Protein AF-A0A2S8PI34-F1 (afdb_monomer)

Structure (mmCIF, N/CA/C/O backbone):
data_AF-A0A2S8PI34-F1
#
_entry.id   AF-A0A2S8PI34-F1
#
loop_
_atom_site.group_PDB
_atom_site.id
_atom_site.type_symbol
_atom_site.label_atom_id
_atom_site.label_alt_id
_atom_site.label_comp_id
_atom_site.label_asym_id
_atom_site.label_entity_id
_atom_site.label_seq_id
_atom_site.pdbx_PDB_ins_code
_atom_site.Cartn_x
_atom_site.Cartn_y
_atom_site.Cartn_z
_atom_site.occupancy
_atom_site.B_iso_or_equiv
_atom_site.auth_seq_id
_atom_site.auth_comp_id
_atom_site.auth_asym_id
_atom_site.auth_atom_id
_atom_site.pdbx_PDB_model_num
ATOM 1 N N . MET A 1 1 ? -16.582 -8.494 -30.823 1.00 40.50 1 MET A N 1
ATOM 2 C CA . MET A 1 1 ? -15.259 -8.024 -31.282 1.00 40.50 1 MET A CA 1
ATOM 3 C C . MET A 1 1 ? -14.496 -7.614 -30.030 1.00 40.50 1 MET A C 1
ATOM 5 O O . MET A 1 1 ? -14.682 -6.506 -29.547 1.00 40.50 1 MET A O 1
ATOM 9 N N . GLY A 1 2 ? -13.834 -8.579 -29.383 1.00 50.44 2 GLY A N 1
ATOM 10 C CA . GLY A 1 2 ? -13.139 -8.344 -28.115 1.00 50.44 2 GLY A CA 1
ATOM 11 C C . GLY A 1 2 ? -11.922 -7.471 -28.380 1.00 50.44 2 GLY A C 1
ATOM 12 O O . GLY A 1 2 ? -11.131 -7.805 -29.253 1.00 50.44 2 GLY A O 1
ATOM 13 N N . ARG A 1 3 ? -11.816 -6.326 -27.705 1.00 59.03 3 ARG A N 1
ATOM 14 C CA . ARG A 1 3 ? -10.558 -5.575 -27.688 1.00 59.03 3 ARG A CA 1
ATOM 15 C C . ARG A 1 3 ? -9.530 -6.461 -26.994 1.00 59.03 3 ARG A C 1
ATOM 17 O O . ARG A 1 3 ? -9.834 -6.964 -25.912 1.00 59.03 3 ARG A O 1
ATOM 24 N N . ASP A 1 4 ? -8.367 -6.654 -27.605 1.00 75.38 4 ASP A N 1
ATOM 25 C CA . ASP A 1 4 ? -7.234 -7.255 -26.908 1.00 75.38 4 ASP A CA 1
ATOM 26 C C . ASP A 1 4 ? -6.990 -6.454 -25.624 1.00 75.38 4 ASP A C 1
ATOM 28 O O . ASP A 1 4 ? -6.892 -5.223 -25.641 1.00 75.38 4 ASP A O 1
ATOM 32 N N . MET A 1 5 ? -7.028 -7.148 -24.489 1.00 83.56 5 MET A N 1
ATOM 33 C CA . MET A 1 5 ? -6.879 -6.533 -23.177 1.00 83.56 5 MET A CA 1
ATOM 34 C C . MET A 1 5 ? -5.413 -6.151 -22.993 1.00 83.56 5 MET A C 1
ATOM 36 O O . MET A 1 5 ? -4.561 -7.034 -22.926 1.00 83.56 5 MET A O 1
ATOM 40 N N . ILE A 1 6 ? -5.146 -4.848 -22.925 1.00 87.38 6 ILE A N 1
ATOM 41 C CA . ILE A 1 6 ? -3.823 -4.286 -22.640 1.00 87.38 6 ILE A CA 1
ATOM 42 C C . ILE A 1 6 ? -3.466 -4.630 -21.193 1.00 87.38 6 ILE A C 1
ATOM 44 O O . ILE A 1 6 ? -4.217 -4.274 -20.291 1.00 87.38 6 ILE A O 1
ATOM 48 N N . ARG A 1 7 ? -2.348 -5.328 -20.974 1.00 87.56 7 ARG A N 1
ATOM 49 C CA . ARG A 1 7 ? -1.975 -5.903 -19.668 1.00 87.56 7 ARG A CA 1
ATOM 50 C C . ARG A 1 7 ? -0.947 -5.088 -18.897 1.00 87.56 7 ARG A C 1
ATOM 52 O O . ARG A 1 7 ? -0.728 -5.332 -17.713 1.00 87.56 7 ARG A O 1
ATOM 59 N N . ASN A 1 8 ? -0.254 -4.174 -19.567 1.00 92.94 8 ASN A N 1
ATOM 60 C CA . ASN A 1 8 ? 0.737 -3.307 -18.946 1.00 92.94 8 ASN A CA 1
ATOM 61 C C . ASN A 1 8 ? 0.950 -2.024 -19.763 1.00 92.94 8 ASN A C 1
ATOM 63 O O . ASN A 1 8 ? 0.478 -1.870 -20.891 1.00 92.94 8 ASN A O 1
ATOM 67 N N . ARG A 1 9 ? 1.688 -1.087 -19.173 1.00 93.75 9 ARG A N 1
ATOM 68 C CA . ARG A 1 9 ? 1.986 0.221 -19.752 1.00 93.75 9 ARG A CA 1
ATOM 69 C C . ARG A 1 9 ? 2.825 0.143 -21.031 1.00 93.75 9 ARG A C 1
ATOM 71 O O . ARG A 1 9 ? 2.593 0.948 -21.926 1.00 93.75 9 ARG A O 1
ATOM 78 N N . PHE A 1 10 ? 3.745 -0.817 -21.140 1.00 94.25 10 PHE A N 1
ATOM 79 C CA . PHE A 1 10 ? 4.564 -0.994 -22.344 1.00 94.25 10 PHE A CA 1
ATOM 80 C C . PHE A 1 10 ? 3.695 -1.361 -23.556 1.00 94.25 10 PHE A C 1
ATOM 82 O O . PHE A 1 10 ? 3.815 -0.742 -24.609 1.00 94.25 10 PHE A O 1
ATOM 89 N N . GLU A 1 11 ? 2.738 -2.277 -23.378 1.00 92.81 11 GLU A N 1
ATOM 90 C CA . GLU A 1 11 ? 1.742 -2.622 -24.402 1.00 92.81 11 GLU A CA 1
ATOM 91 C C . GLU A 1 11 ? 0.857 -1.425 -24.772 1.00 92.81 11 GLU A C 1
ATOM 93 O O . GLU A 1 11 ? 0.614 -1.184 -25.954 1.00 92.81 11 GLU A O 1
ATOM 98 N N . LEU A 1 12 ? 0.407 -0.646 -23.777 1.00 92.06 12 LEU A N 1
ATOM 99 C CA . LEU A 1 12 ? -0.400 0.558 -24.008 1.00 92.06 12 LEU A CA 1
ATOM 100 C C . LEU A 1 12 ? 0.336 1.589 -24.871 1.00 92.06 12 LEU A C 1
ATOM 102 O O . LEU A 1 12 ? -0.275 2.250 -25.709 1.00 92.06 12 LEU A O 1
ATOM 106 N N . GLU A 1 13 ? 1.632 1.757 -24.625 1.00 93.94 13 GLU A N 1
ATOM 107 C CA . GLU A 1 13 ? 2.472 2.762 -25.277 1.00 93.94 13 GLU A CA 1
ATOM 108 C C . GLU A 1 13 ? 3.164 2.240 -26.545 1.00 93.94 13 GLU A C 1
ATOM 110 O O . GLU A 1 13 ? 3.825 3.013 -27.237 1.00 93.94 13 GLU A O 1
ATOM 115 N N . GLY A 1 14 ? 3.018 0.951 -26.871 1.00 93.19 14 GLY A N 1
ATOM 116 C CA . GLY A 1 14 ? 3.696 0.318 -28.004 1.00 93.19 14 GLY A CA 1
ATOM 117 C C . GLY A 1 14 ? 5.221 0.279 -27.858 1.00 93.19 14 GLY A C 1
ATOM 118 O O . GLY A 1 14 ? 5.934 0.271 -28.861 1.00 93.19 14 GLY A O 1
ATOM 119 N N . SER A 1 15 ? 5.728 0.291 -26.624 1.00 92.56 15 SER A N 1
ATOM 120 C CA . SER A 1 15 ? 7.156 0.219 -26.323 1.00 92.56 15 SER A CA 1
ATOM 121 C C . SER A 1 15 ? 7.560 -1.205 -25.937 1.00 92.56 15 SER A C 1
ATOM 123 O O . SER A 1 15 ? 6.778 -1.964 -25.372 1.00 92.56 15 SER A O 1
ATOM 125 N N . VAL A 1 16 ? 8.794 -1.589 -26.270 1.00 89.44 16 VAL A N 1
ATOM 126 C CA . VAL A 1 16 ? 9.359 -2.893 -25.899 1.00 89.44 16 VAL A CA 1
ATOM 127 C C . VAL A 1 16 ? 10.368 -2.653 -24.778 1.00 89.44 16 VAL A C 1
ATOM 129 O O . VAL A 1 16 ? 11.330 -1.913 -25.004 1.00 89.44 16 VAL A O 1
ATOM 132 N N . PRO A 1 17 ? 10.162 -3.212 -23.571 1.00 89.06 17 PRO A N 1
ATOM 133 C CA . PRO A 1 17 ? 11.127 -3.061 -22.496 1.00 89.06 17 PRO A CA 1
ATOM 134 C C . PRO A 1 17 ? 12.411 -3.819 -22.829 1.00 89.06 17 PRO A C 1
ATOM 136 O O . PRO A 1 17 ? 12.379 -4.914 -23.387 1.00 89.06 17 PRO A O 1
ATOM 139 N N . ASP A 1 18 ? 13.547 -3.253 -22.438 1.00 91.50 18 ASP A N 1
ATOM 140 C CA . ASP A 1 18 ? 14.807 -3.986 -22.412 1.00 91.50 18 ASP A CA 1
ATOM 141 C C . ASP A 1 18 ? 14.747 -5.048 -21.304 1.00 91.50 18 ASP A C 1
ATOM 143 O O . ASP A 1 18 ? 14.628 -4.722 -20.118 1.00 91.50 18 ASP A O 1
ATOM 147 N N . GLU A 1 19 ? 14.827 -6.322 -21.692 1.00 89.12 19 GLU A N 1
ATOM 148 C CA . GLU A 1 19 ? 14.736 -7.465 -20.779 1.00 89.12 19 GLU A CA 1
ATOM 149 C C . GLU A 1 19 ? 15.792 -7.420 -19.669 1.00 89.12 19 GLU A C 1
ATOM 151 O O . GLU A 1 19 ? 15.529 -7.880 -18.559 1.00 89.12 19 GLU A O 1
ATOM 156 N N . THR A 1 20 ? 16.956 -6.810 -19.918 1.00 94.12 20 THR A N 1
ATOM 157 C CA . THR A 1 20 ? 18.020 -6.691 -18.908 1.00 94.12 20 THR A CA 1
ATOM 158 C C . THR A 1 20 ? 17.639 -5.773 -17.742 1.00 94.12 20 THR A C 1
ATOM 160 O O . THR A 1 20 ? 18.189 -5.899 -16.648 1.00 94.12 20 THR A O 1
ATOM 163 N N . HIS A 1 21 ? 16.662 -4.887 -17.951 1.00 90.25 21 HIS A N 1
ATOM 164 C CA . HIS A 1 21 ? 16.145 -3.955 -16.952 1.00 90.25 21 HIS A CA 1
ATOM 165 C C . HIS A 1 21 ? 14.787 -4.387 -16.372 1.00 90.25 21 HIS A C 1
ATOM 167 O O . HIS A 1 21 ? 14.291 -3.766 -15.426 1.00 90.25 21 HIS A O 1
ATOM 173 N N . LEU A 1 22 ? 14.174 -5.454 -16.900 1.00 93.50 22 LEU A N 1
ATOM 174 C CA . LEU A 1 22 ? 12.879 -5.938 -16.439 1.00 93.50 22 LEU A CA 1
ATOM 175 C C . LEU A 1 22 ? 13.046 -6.803 -15.182 1.00 93.50 22 LEU A C 1
ATOM 177 O O . LEU A 1 22 ? 13.542 -7.924 -15.224 1.00 93.50 22 LEU A O 1
ATOM 181 N N . ASN A 1 23 ? 12.584 -6.289 -14.044 1.00 95.88 23 ASN A N 1
ATOM 182 C CA . ASN A 1 23 ? 12.538 -7.019 -12.776 1.00 95.88 23 ASN A CA 1
ATOM 183 C C . ASN A 1 23 ? 11.119 -7.011 -12.186 1.00 95.88 23 ASN A C 1
ATOM 185 O O . ASN A 1 23 ? 10.230 -6.325 -12.694 1.00 95.88 23 ASN A O 1
ATOM 189 N N . GLY A 1 24 ? 10.910 -7.751 -11.092 1.00 96.56 24 GLY A N 1
ATOM 190 C CA . GLY A 1 24 ? 9.592 -7.871 -10.458 1.00 96.56 24 GLY A CA 1
ATOM 191 C C . GLY A 1 24 ? 8.970 -6.527 -10.054 1.00 96.56 24 GLY A C 1
ATOM 192 O O . GLY A 1 24 ? 7.770 -6.337 -10.226 1.00 96.56 24 GLY A O 1
ATOM 193 N N . THR A 1 25 ? 9.770 -5.558 -9.600 1.00 96.75 25 THR A N 1
ATOM 194 C CA . THR A 1 25 ? 9.280 -4.214 -9.255 1.00 96.75 25 THR A CA 1
ATOM 195 C C . THR A 1 25 ? 8.778 -3.468 -10.489 1.00 96.75 25 THR A C 1
ATOM 197 O O . THR A 1 25 ? 7.684 -2.908 -10.465 1.00 96.75 25 THR A O 1
ATOM 200 N N . ILE A 1 26 ? 9.541 -3.481 -11.587 1.00 96.19 26 ILE A N 1
ATOM 201 C CA . ILE A 1 26 ? 9.136 -2.832 -12.844 1.00 96.19 26 ILE A CA 1
ATOM 202 C C . ILE A 1 26 ? 7.882 -3.495 -13.419 1.00 96.19 26 ILE A C 1
ATOM 204 O O . ILE A 1 26 ? 6.975 -2.795 -13.867 1.00 96.19 26 ILE A O 1
ATOM 208 N N . GLN A 1 27 ? 7.790 -4.825 -13.355 1.00 95.19 27 GLN A N 1
ATOM 209 C CA . GLN A 1 27 ? 6.603 -5.561 -13.792 1.00 95.19 27 GLN A CA 1
ATOM 210 C C . GLN A 1 27 ? 5.360 -5.131 -13.003 1.00 95.19 27 GLN A C 1
ATOM 212 O O . GLN A 1 27 ? 4.387 -4.703 -13.615 1.00 95.19 27 GLN A O 1
ATOM 217 N N . VAL A 1 28 ? 5.420 -5.138 -11.665 1.00 96.44 28 VAL A N 1
ATOM 218 C CA . VAL A 1 28 ? 4.292 -4.735 -10.803 1.00 96.44 28 VAL A CA 1
ATOM 219 C C . VAL A 1 28 ? 3.854 -3.292 -11.065 1.00 96.44 28 VAL A C 1
ATOM 221 O O . VAL A 1 28 ? 2.659 -3.016 -11.147 1.00 96.44 28 VAL A O 1
ATOM 224 N N . LEU A 1 29 ? 4.804 -2.362 -11.205 1.00 96.38 29 LEU A N 1
ATOM 225 C CA . LEU A 1 29 ? 4.492 -0.951 -11.450 1.00 96.38 29 LEU A CA 1
ATOM 226 C C . LEU A 1 29 ? 3.845 -0.733 -12.821 1.00 96.38 29 LEU A C 1
ATOM 228 O O . LEU A 1 29 ? 2.918 0.065 -12.947 1.00 96.38 29 LEU A O 1
ATOM 232 N N . THR A 1 30 ? 4.326 -1.429 -13.851 1.00 95.75 30 THR A N 1
ATOM 233 C CA . THR A 1 30 ? 3.849 -1.236 -15.227 1.00 95.75 30 THR A CA 1
ATOM 234 C C . THR A 1 30 ? 2.574 -2.010 -15.533 1.00 95.75 30 THR A C 1
ATOM 236 O O . THR A 1 30 ? 1.843 -1.599 -16.430 1.00 95.75 30 THR A O 1
ATOM 239 N N . SER A 1 31 ? 2.255 -3.064 -14.779 1.00 95.81 31 SER A N 1
ATOM 240 C CA . SER A 1 31 ? 0.987 -3.800 -14.864 1.00 95.81 31 SER A CA 1
ATOM 241 C C . SER A 1 31 ? -0.071 -3.319 -13.860 1.00 95.81 31 SER A C 1
ATOM 243 O O . SER A 1 31 ? -1.025 -4.044 -13.586 1.00 95.81 31 SER A O 1
ATOM 245 N N . HIS A 1 32 ? 0.113 -2.151 -13.231 1.00 96.31 32 HIS A N 1
ATOM 246 C CA . HIS A 1 32 ? -0.824 -1.651 -12.227 1.00 96.31 32 HIS A CA 1
ATOM 247 C C . HIS A 1 32 ? -2.217 -1.397 -12.821 1.00 96.31 32 HIS A C 1
ATOM 249 O O . HIS A 1 32 ? -2.370 -0.640 -13.780 1.00 96.31 32 HIS A O 1
ATOM 255 N N . GLU A 1 33 ? -3.239 -1.930 -12.154 1.00 94.50 33 GLU A N 1
ATOM 256 C CA . GLU A 1 33 ? -4.640 -1.612 -12.402 1.00 94.50 33 GLU A CA 1
ATOM 257 C C . GLU A 1 33 ? -5.358 -1.286 -11.087 1.00 94.50 33 GLU A C 1
ATOM 259 O O . GLU A 1 33 ? -5.091 -1.871 -10.034 1.00 94.50 33 GLU A O 1
ATOM 264 N N . SER A 1 34 ? -6.308 -0.350 -11.142 1.00 95.88 34 SER A N 1
ATOM 265 C CA . SER A 1 34 ? -7.184 -0.061 -10.004 1.00 95.88 34 SER A CA 1
ATOM 266 C C . SER A 1 34 ? -8.322 -1.079 -9.932 1.00 95.88 34 SER A C 1
ATOM 268 O O . SER A 1 34 ? -9.280 -1.003 -10.706 1.00 95.88 34 SER A O 1
ATOM 270 N N . VAL A 1 35 ? -8.250 -1.988 -8.961 1.00 96.00 35 VAL A N 1
ATOM 271 C CA . VAL A 1 35 ? -9.300 -2.976 -8.676 1.00 96.00 35 VAL A CA 1
ATOM 272 C C . VAL A 1 35 ? -10.429 -2.333 -7.868 1.00 96.00 35 VAL A C 1
ATOM 274 O O . VAL A 1 35 ? -10.187 -1.590 -6.920 1.00 96.00 35 VAL A O 1
ATOM 277 N N . ARG A 1 36 ? -11.679 -2.609 -8.257 1.00 97.25 36 ARG A N 1
ATOM 278 C CA . ARG A 1 36 ? -12.898 -2.120 -7.580 1.00 97.25 36 ARG A CA 1
ATOM 279 C C . ARG A 1 36 ? -13.927 -3.221 -7.302 1.00 97.25 36 ARG A C 1
ATOM 281 O O . ARG A 1 36 ? -15.072 -2.908 -7.017 1.00 97.25 36 ARG A O 1
ATOM 288 N N . GLY A 1 37 ? -13.531 -4.484 -7.424 1.00 97.50 37 GLY A N 1
ATOM 289 C CA . GLY A 1 37 ? -14.334 -5.633 -7.015 1.00 97.50 37 GLY A CA 1
ATOM 290 C C . GLY A 1 37 ? -13.492 -6.499 -6.095 1.00 97.50 37 GLY A C 1
ATOM 291 O O . GLY A 1 37 ? -12.373 -6.861 -6.461 1.00 97.50 37 GLY A O 1
ATOM 292 N N . PHE A 1 38 ? -14.006 -6.786 -4.903 1.00 97.62 38 PHE A N 1
ATOM 293 C CA . PHE A 1 38 ? -13.262 -7.482 -3.856 1.00 97.62 38 PHE A CA 1
ATOM 294 C C . PHE A 1 38 ? -13.999 -8.739 -3.402 1.00 97.62 38 PHE A C 1
ATOM 296 O O . PHE A 1 38 ? -15.227 -8.786 -3.353 1.00 97.62 38 PHE A O 1
ATOM 303 N N . THR A 1 39 ? -13.237 -9.776 -3.068 1.00 97.06 39 THR A N 1
ATOM 304 C CA . THR A 1 39 ? -13.770 -10.940 -2.356 1.00 97.06 39 THR A CA 1
ATOM 305 C C . THR A 1 39 ? -13.969 -10.579 -0.877 1.00 97.06 39 THR A C 1
ATOM 307 O O . THR A 1 39 ? -13.334 -9.644 -0.385 1.00 97.06 39 THR A O 1
ATOM 310 N N . PRO A 1 40 ? -14.800 -11.323 -0.126 1.00 93.62 40 PRO A N 1
ATOM 311 C CA . PRO A 1 40 ? -14.930 -11.136 1.321 1.00 93.62 40 PRO A CA 1
ATOM 312 C C . PRO A 1 40 ? -13.722 -11.681 2.113 1.00 93.62 40 PRO A C 1
ATOM 314 O O . PRO A 1 40 ? -13.803 -11.822 3.330 1.00 93.62 40 PRO A O 1
ATOM 317 N N . GLU A 1 41 ? -12.629 -12.060 1.443 1.00 97.31 41 GLU A N 1
ATOM 318 C CA . GLU A 1 41 ? -11.435 -12.592 2.095 1.00 97.31 41 GLU A CA 1
ATOM 319 C C . GLU A 1 41 ? -10.712 -11.482 2.865 1.00 97.31 41 GLU A C 1
ATOM 321 O O . GLU A 1 41 ? -10.369 -10.436 2.316 1.00 97.31 41 GLU A O 1
ATOM 326 N N . GLU A 1 42 ? -10.472 -11.712 4.153 1.00 96.25 42 GLU A N 1
ATOM 327 C CA . GLU A 1 42 ? -9.782 -10.749 5.004 1.00 96.25 42 GLU A CA 1
ATOM 328 C C . GLU A 1 42 ? -8.294 -10.644 4.659 1.00 96.25 42 GLU A C 1
ATOM 330 O O . GLU A 1 42 ? -7.605 -11.648 4.482 1.00 96.25 42 GLU A O 1
A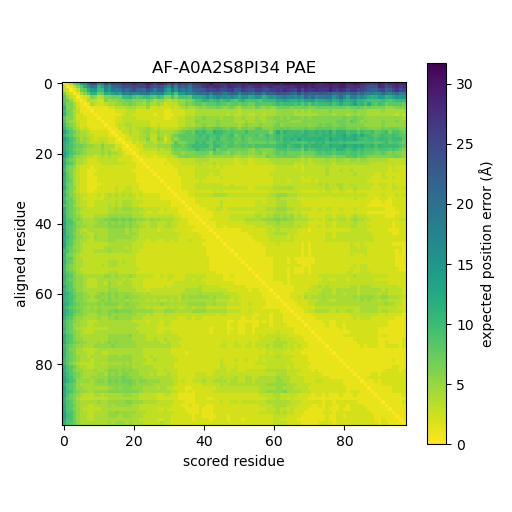TOM 335 N N . VAL A 1 43 ? -7.754 -9.421 4.672 1.00 97.38 43 VAL A N 1
ATOM 336 C CA . VAL A 1 43 ? -6.306 -9.206 4.520 1.00 97.38 43 VAL A CA 1
ATOM 337 C C . VAL A 1 43 ? -5.585 -9.659 5.795 1.00 97.38 43 VAL A C 1
ATOM 339 O O . VAL A 1 43 ? -5.843 -9.065 6.858 1.00 97.38 43 VAL A O 1
ATOM 342 N N . PRO A 1 44 ? -4.646 -10.627 5.718 1.00 97.75 44 PRO A N 1
ATOM 343 C CA . PRO A 1 44 ? -3.898 -11.095 6.879 1.00 97.75 44 PRO A CA 1
ATOM 344 C C . PRO A 1 44 ? -3.121 -9.958 7.563 1.00 97.75 44 PRO A C 1
ATOM 346 O O . PRO A 1 44 ? -2.555 -9.105 6.872 1.00 97.75 44 PRO A O 1
ATOM 349 N N . PRO A 1 45 ? -3.012 -9.946 8.906 1.00 97.00 45 PRO A N 1
ATOM 350 C CA . PRO A 1 45 ? -2.300 -8.889 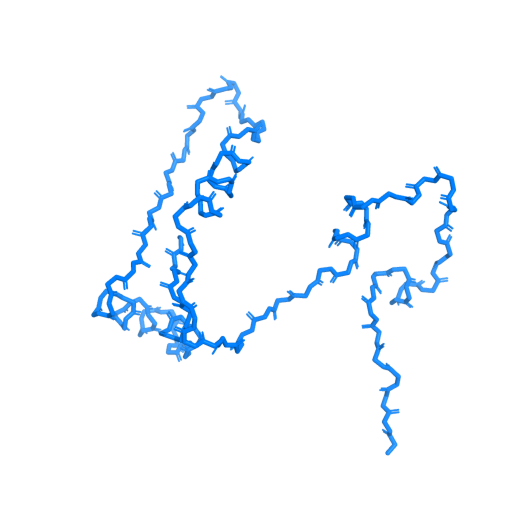9.628 1.00 97.00 45 PRO A CA 1
ATOM 351 C C . PRO A 1 45 ? -0.859 -8.667 9.153 1.00 97.00 45 PRO A C 1
ATOM 353 O O . PRO A 1 45 ? -0.463 -7.524 8.950 1.00 97.00 45 PRO A O 1
ATOM 356 N N . ALA A 1 46 ? -0.110 -9.742 8.888 1.00 98.19 46 ALA A N 1
ATOM 357 C CA . ALA A 1 46 ? 1.275 -9.654 8.418 1.00 98.19 46 ALA A CA 1
ATOM 358 C C . ALA A 1 46 ? 1.401 -8.987 7.032 1.00 98.19 46 ALA A C 1
ATOM 360 O O . ALA A 1 46 ? 2.364 -8.266 6.763 1.00 98.19 46 ALA A O 1
ATOM 361 N N . VAL A 1 47 ? 0.411 -9.185 6.152 1.00 98.12 47 VAL A N 1
ATOM 362 C CA . VAL A 1 47 ? 0.371 -8.522 4.838 1.00 98.12 47 VAL A CA 1
ATOM 363 C C . VAL A 1 47 ? 0.155 -7.024 5.021 1.00 98.12 47 VAL A C 1
ATOM 365 O O . VAL A 1 47 ? 0.882 -6.220 4.442 1.00 98.12 47 VAL A O 1
ATOM 368 N N . LEU A 1 48 ? -0.799 -6.640 5.874 1.00 97.88 48 LEU A N 1
ATOM 369 C CA . LEU A 1 48 ? -1.055 -5.234 6.177 1.00 97.88 48 LEU A CA 1
ATOM 370 C C . LEU A 1 48 ? 0.164 -4.560 6.828 1.00 97.88 48 LEU A C 1
ATOM 372 O O . LEU A 1 48 ? 0.520 -3.450 6.447 1.00 97.88 48 LEU A O 1
ATOM 376 N N . GLU A 1 49 ? 0.83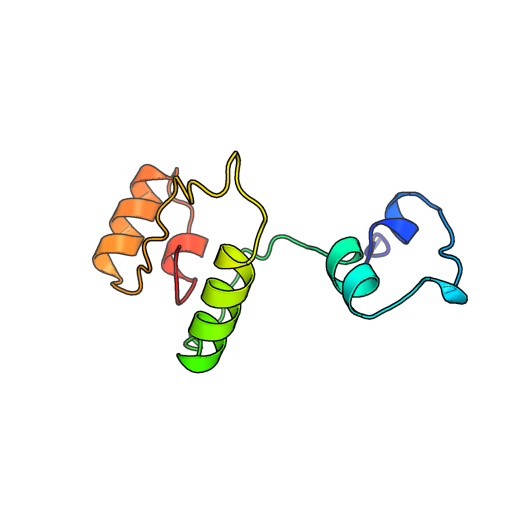5 -5.231 7.763 1.00 98.12 49 GLU A N 1
ATOM 377 C CA . GLU A 1 49 ? 2.068 -4.737 8.385 1.00 98.12 49 GLU A CA 1
ATOM 378 C C . GLU A 1 49 ? 3.183 -4.511 7.355 1.00 98.12 49 GLU A C 1
ATOM 380 O O . GLU A 1 49 ? 3.852 -3.475 7.384 1.00 98.12 49 GLU A O 1
ATOM 385 N N . THR A 1 50 ? 3.338 -5.435 6.403 1.00 98.62 50 THR A N 1
ATOM 386 C CA . THR A 1 50 ? 4.300 -5.298 5.302 1.00 98.62 50 THR A CA 1
ATOM 387 C C . THR A 1 50 ? 3.986 -4.060 4.461 1.00 98.62 50 THR A C 1
ATOM 389 O O . THR A 1 50 ? 4.870 -3.236 4.243 1.00 98.62 50 THR A O 1
ATOM 392 N N . ILE A 1 51 ? 2.721 -3.866 4.066 1.00 98.31 51 ILE A N 1
ATOM 393 C CA . ILE A 1 51 ? 2.275 -2.696 3.288 1.00 98.31 51 ILE A CA 1
ATOM 394 C C . ILE A 1 51 ? 2.547 -1.392 4.044 1.00 98.31 51 ILE A C 1
ATOM 396 O O . ILE A 1 51 ? 3.131 -0.462 3.486 1.00 98.31 51 ILE A O 1
ATOM 400 N N . LEU A 1 52 ? 2.145 -1.317 5.315 1.00 98.31 52 LEU A N 1
ATOM 401 C CA . LEU A 1 52 ? 2.330 -0.119 6.135 1.00 98.31 52 LEU A CA 1
ATOM 402 C C . LEU A 1 52 ? 3.813 0.192 6.343 1.00 98.31 52 LEU A C 1
ATOM 404 O O . LEU A 1 52 ? 4.196 1.359 6.299 1.00 98.31 52 LEU A O 1
ATOM 408 N N . THR A 1 53 ? 4.647 -0.838 6.514 1.00 98.44 53 THR A N 1
ATOM 409 C CA . THR A 1 53 ? 6.106 -0.707 6.617 1.00 98.44 53 THR A CA 1
ATOM 410 C C . THR A 1 53 ? 6.708 -0.178 5.319 1.00 98.44 53 THR A C 1
ATOM 412 O O . THR A 1 53 ? 7.467 0.787 5.353 1.00 98.44 53 THR A O 1
ATOM 415 N N . SER A 1 54 ? 6.326 -0.738 4.170 1.00 98.25 54 SER A N 1
ATOM 416 C CA . SER A 1 54 ? 6.771 -0.242 2.865 1.00 98.25 54 SER A CA 1
ATOM 417 C C . SER A 1 54 ? 6.348 1.210 2.630 1.00 98.25 54 SER A C 1
ATOM 419 O O . SER A 1 54 ? 7.165 2.013 2.183 1.00 98.25 54 SER A O 1
ATOM 421 N N . ALA A 1 55 ? 5.111 1.576 2.986 1.00 97.62 55 ALA A N 1
ATOM 422 C CA . ALA A 1 55 ? 4.613 2.943 2.854 1.00 97.62 55 ALA A CA 1
ATOM 423 C C . ALA A 1 55 ? 5.447 3.935 3.681 1.00 97.62 55 ALA A C 1
ATOM 425 O O . ALA A 1 55 ? 5.849 4.981 3.172 1.00 97.62 55 ALA A O 1
ATOM 426 N N . ARG A 1 56 ? 5.775 3.592 4.936 1.00 97.00 56 ARG A N 1
ATOM 427 C CA . ARG A 1 56 ? 6.578 4.464 5.813 1.00 97.00 56 ARG A CA 1
ATOM 428 C C . ARG A 1 56 ? 8.067 4.510 5.505 1.00 97.00 56 ARG A C 1
ATOM 430 O O . ARG A 1 56 ? 8.750 5.393 6.016 1.00 97.00 56 ARG A O 1
ATOM 437 N N . SER A 1 57 ? 8.564 3.600 4.676 1.00 98.00 57 SER A N 1
ATOM 438 C CA . SER A 1 57 ? 9.928 3.649 4.150 1.00 98.00 57 SER A CA 1
ATOM 439 C C . SER A 1 57 ? 10.096 4.651 3.003 1.00 98.00 57 SER A C 1
ATOM 441 O O . SER A 1 57 ? 11.229 4.917 2.605 1.00 98.00 57 SER A O 1
ATOM 443 N N . ALA A 1 58 ? 9.008 5.216 2.466 1.00 97.69 58 ALA A N 1
ATOM 444 C CA . ALA A 1 58 ? 9.086 6.231 1.422 1.00 97.69 58 ALA A CA 1
ATOM 445 C C . ALA A 1 58 ? 9.782 7.516 1.926 1.00 97.69 58 ALA A C 1
ATOM 447 O O . ALA A 1 58 ? 9.588 7.917 3.079 1.00 97.69 58 ALA A O 1
ATOM 448 N N . PRO A 1 59 ? 10.576 8.200 1.078 1.00 97.88 59 PRO A N 1
ATOM 449 C CA . PRO A 1 59 ? 11.210 9.455 1.459 1.00 97.88 59 PRO A CA 1
ATOM 450 C C . PRO A 1 59 ? 10.154 10.523 1.756 1.00 97.88 59 PRO A C 1
ATOM 452 O O . PRO A 1 59 ? 9.151 10.648 1.055 1.00 97.88 59 PRO A O 1
ATOM 455 N N . THR A 1 60 ? 10.405 11.341 2.777 1.00 98.31 60 THR A N 1
ATOM 456 C CA . THR A 1 60 ? 9.566 12.497 3.112 1.00 98.31 60 THR A CA 1
ATOM 457 C C . THR A 1 60 ? 10.420 13.749 3.233 1.00 98.31 60 THR A C 1
ATOM 459 O O . THR A 1 60 ? 11.607 13.672 3.560 1.00 98.31 60 THR A O 1
ATOM 462 N N . SER A 1 61 ? 9.824 14.912 2.957 1.00 97.88 61 SER A N 1
ATOM 463 C CA . SER A 1 61 ? 10.521 16.197 3.058 1.00 97.88 61 SER A CA 1
ATOM 464 C C . SER A 1 61 ? 11.151 16.353 4.441 1.00 97.88 61 SER A C 1
ATOM 466 O O . SER A 1 61 ? 10.467 16.199 5.455 1.00 97.88 61 SER A O 1
ATOM 468 N N . SER A 1 62 ? 12.463 16.595 4.472 1.00 97.62 62 SER A N 1
ATOM 469 C CA . SER A 1 62 ? 13.264 16.719 5.698 1.00 97.62 62 SER A CA 1
ATOM 470 C C . SER A 1 62 ? 13.071 15.574 6.707 1.00 97.62 62 SER A C 1
ATOM 472 O O . SER A 1 62 ? 13.242 15.776 7.906 1.00 97.62 62 SER A O 1
ATOM 474 N N . ASN A 1 63 ? 12.690 14.379 6.240 1.00 97.31 63 ASN A N 1
ATOM 475 C CA . ASN A 1 63 ? 12.342 13.224 7.072 1.00 97.31 63 ASN A CA 1
ATOM 476 C C . ASN A 1 63 ? 11.246 13.495 8.130 1.00 97.31 63 ASN A C 1
ATOM 478 O O . ASN A 1 63 ? 11.176 12.817 9.156 1.00 97.31 63 ASN A O 1
ATOM 482 N N . LEU A 1 64 ? 10.381 14.489 7.900 1.00 97.62 64 LEU A N 1
ATOM 483 C CA . LEU A 1 64 ? 9.373 14.900 8.881 1.00 97.62 64 LEU A CA 1
ATOM 484 C C . LEU A 1 64 ? 8.297 13.842 9.125 1.00 97.62 64 LEU A C 1
ATOM 486 O O . LEU A 1 64 ? 7.652 13.884 10.167 1.00 97.62 64 LEU A O 1
ATOM 490 N N . GLN A 1 65 ? 8.075 12.928 8.171 1.00 97.69 65 GLN A N 1
ATOM 491 C CA . GLN A 1 65 ? 6.996 11.934 8.245 1.00 97.69 65 GLN A CA 1
ATOM 492 C C . GLN A 1 65 ? 5.630 12.590 8.526 1.00 97.69 65 GLN A C 1
ATOM 494 O O . GLN A 1 65 ? 4.838 12.103 9.327 1.00 97.69 65 GLN A O 1
ATOM 499 N N . ALA A 1 66 ? 5.363 13.724 7.867 1.00 97.38 66 ALA A N 1
ATOM 500 C CA . ALA A 1 66 ? 4.187 14.565 8.091 1.00 97.38 66 ALA A CA 1
ATOM 501 C C . ALA A 1 66 ? 2.902 13.982 7.464 1.00 97.38 66 AL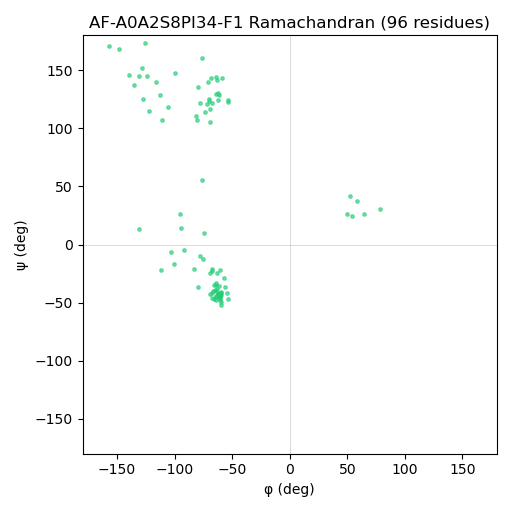A A C 1
ATOM 503 O O . ALA A 1 66 ? 2.247 14.623 6.646 1.00 97.38 66 ALA A O 1
ATOM 504 N N . TYR A 1 67 ? 2.556 12.746 7.820 1.00 97.50 67 TYR A N 1
ATOM 505 C CA . TYR A 1 67 ? 1.327 12.072 7.416 1.00 97.50 67 TYR A CA 1
ATOM 506 C C . TYR A 1 67 ? 0.864 11.103 8.513 1.00 97.50 67 TYR A C 1
ATOM 508 O O . TYR A 1 67 ? 1.574 10.805 9.473 1.00 97.50 67 TYR A O 1
ATOM 516 N N . SER A 1 68 ? -0.357 10.600 8.384 1.00 97.75 68 SER A N 1
ATOM 517 C CA . SER A 1 68 ? -0.884 9.505 9.198 1.00 97.75 68 SER A CA 1
ATOM 518 C C . SER A 1 68 ? -1.693 8.579 8.299 1.00 97.75 68 SER A C 1
ATOM 520 O O . SER A 1 68 ? -2.312 9.049 7.348 1.00 97.75 68 SER A O 1
ATOM 522 N N . ILE A 1 69 ? -1.672 7.279 8.587 1.00 98.00 69 ILE A N 1
ATOM 523 C CA . ILE A 1 69 ? -2.474 6.269 7.884 1.00 98.00 69 ILE A CA 1
ATOM 524 C C . ILE A 1 69 ? -3.500 5.730 8.878 1.00 98.00 69 ILE A C 1
ATOM 526 O O . ILE A 1 69 ? -3.124 5.339 9.986 1.00 98.00 69 ILE A O 1
ATOM 530 N N . ILE A 1 70 ? -4.781 5.718 8.504 1.00 98.19 70 ILE A N 1
ATOM 531 C CA . ILE A 1 70 ? -5.865 5.265 9.379 1.00 98.19 70 ILE A CA 1
ATOM 532 C C . ILE A 1 70 ? -6.415 3.955 8.831 1.00 98.19 70 ILE A C 1
ATOM 534 O O . ILE A 1 70 ? -7.136 3.932 7.846 1.00 98.19 70 ILE A O 1
ATOM 538 N N . VAL A 1 71 ? -6.114 2.848 9.506 1.00 98.06 71 VAL A N 1
ATOM 539 C CA . VAL A 1 71 ? -6.637 1.536 9.113 1.00 98.06 71 VAL A CA 1
ATOM 540 C C . VAL A 1 71 ? -8.087 1.394 9.570 1.00 98.06 71 VAL A C 1
ATOM 542 O O . VAL A 1 71 ? -8.381 1.449 10.767 1.00 98.06 71 VAL A O 1
ATOM 545 N N . ILE A 1 72 ? -8.996 1.149 8.628 1.00 98.12 72 ILE A N 1
ATOM 546 C CA . ILE A 1 72 ? -10.429 1.003 8.886 1.00 98.12 72 ILE A CA 1
ATOM 547 C C . ILE A 1 72 ? -10.902 -0.367 8.395 1.00 98.12 72 ILE A C 1
ATOM 549 O O . ILE A 1 72 ? -10.903 -0.649 7.199 1.00 98.12 72 ILE A O 1
ATOM 553 N N . ARG A 1 73 ? -11.335 -1.206 9.345 1.00 96.94 73 ARG A N 1
ATOM 554 C CA . ARG A 1 73 ? -11.991 -2.509 9.102 1.00 96.94 73 ARG A CA 1
ATOM 555 C C . ARG A 1 73 ? -13.464 -2.531 9.506 1.00 96.94 73 ARG A C 1
ATOM 557 O O . ARG A 1 73 ? -14.229 -3.352 9.021 1.00 96.94 73 ARG A O 1
ATOM 564 N N . ASP A 1 74 ? -13.860 -1.618 10.390 1.00 97.88 74 ASP A N 1
ATOM 565 C CA . ASP A 1 74 ? -15.229 -1.514 10.888 1.00 97.88 74 ASP A CA 1
ATOM 566 C C . ASP A 1 74 ? -16.214 -1.198 9.751 1.00 97.88 74 ASP A C 1
ATOM 568 O O . ASP A 1 74 ? -16.048 -0.216 9.017 1.00 97.88 74 ASP A O 1
ATOM 572 N N . ALA A 1 75 ? -17.230 -2.050 9.606 1.00 97.31 75 ALA A N 1
ATOM 573 C CA . ALA A 1 75 ? -18.180 -1.987 8.502 1.00 97.31 75 ALA A CA 1
ATOM 574 C C . ALA A 1 75 ? -19.016 -0.696 8.528 1.00 97.31 75 ALA A C 1
ATOM 576 O O . ALA A 1 75 ? -19.218 -0.078 7.480 1.00 97.31 75 ALA A O 1
ATOM 577 N N . ASP A 1 76 ? -19.425 -0.234 9.713 1.00 98.12 76 ASP A N 1
ATOM 578 C CA . ASP A 1 76 ? -20.229 0.982 9.864 1.00 98.12 76 ASP A CA 1
ATOM 579 C C . ASP A 1 76 ? -19.426 2.232 9.483 1.00 98.12 76 ASP A C 1
ATOM 581 O O . ASP A 1 76 ? -19.913 3.114 8.766 1.00 98.12 76 ASP A O 1
ATOM 585 N N . ARG A 1 77 ? -18.154 2.308 9.894 1.00 98.44 77 ARG A N 1
ATOM 586 C CA . ARG A 1 77 ? -17.234 3.376 9.469 1.00 98.44 77 ARG A CA 1
ATOM 587 C C . ARG A 1 77 ? -17.010 3.360 7.960 1.00 98.44 77 ARG A C 1
ATOM 589 O O . ARG A 1 77 ? -17.095 4.421 7.342 1.00 98.44 77 ARG A O 1
ATOM 596 N N . LYS A 1 78 ? -16.776 2.189 7.359 1.00 98.25 78 LYS A N 1
ATOM 597 C CA . LYS A 1 78 ? -16.644 2.048 5.898 1.00 98.25 78 LYS A CA 1
ATOM 598 C C . LYS A 1 78 ? -17.910 2.486 5.159 1.00 98.25 78 LYS A C 1
ATOM 600 O O . LYS A 1 78 ? -17.808 3.192 4.160 1.00 98.25 78 LYS A O 1
ATOM 605 N N . SER A 1 79 ? -19.094 2.133 5.661 1.00 98.00 79 SER A N 1
ATOM 606 C CA . SER A 1 79 ? -20.379 2.549 5.081 1.00 98.00 79 SER A CA 1
ATOM 607 C C . SER A 1 79 ? -20.530 4.074 5.080 1.00 98.00 79 SER A C 1
ATOM 609 O O . SER A 1 79 ? -20.824 4.683 4.047 1.00 98.00 79 SER A O 1
ATOM 611 N N . ARG A 1 80 ? -20.204 4.723 6.205 1.00 98.25 80 ARG A N 1
ATOM 612 C CA . ARG A 1 80 ? -20.207 6.191 6.311 1.00 98.25 80 ARG A CA 1
ATOM 613 C C . ARG A 1 80 ? -19.212 6.848 5.353 1.00 98.25 80 ARG A C 1
ATOM 615 O O . ARG A 1 80 ? -19.556 7.846 4.725 1.00 98.25 80 ARG A O 1
ATOM 622 N N . ILE A 1 81 ? -18.004 6.298 5.217 1.00 98.00 81 ILE A N 1
ATOM 623 C CA . ILE A 1 81 ? -17.003 6.798 4.260 1.00 98.00 81 ILE A CA 1
ATOM 624 C C . ILE A 1 81 ? -17.505 6.633 2.827 1.00 98.00 81 ILE A C 1
ATOM 626 O O . ILE A 1 81 ? -17.447 7.587 2.062 1.00 98.00 81 ILE A O 1
ATOM 630 N N . SER A 1 82 ? -18.068 5.474 2.477 1.00 98.06 82 SER A N 1
ATOM 631 C CA . SER A 1 82 ? -18.641 5.226 1.152 1.00 98.06 82 SER A CA 1
ATOM 632 C C . SER A 1 82 ? -19.677 6.289 0.775 1.00 98.06 82 SER A C 1
ATOM 634 O O . SER A 1 82 ? -19.575 6.869 -0.305 1.00 98.06 82 SER A O 1
ATOM 636 N N . ALA A 1 83 ? -20.601 6.627 1.682 1.00 98.12 83 ALA A N 1
ATOM 637 C CA . ALA A 1 83 ? -21.590 7.687 1.465 1.00 98.12 83 ALA A CA 1
ATOM 638 C C . ALA A 1 83 ? -20.940 9.066 1.223 1.00 98.12 83 ALA A C 1
ATOM 640 O O . ALA A 1 83 ? -21.323 9.777 0.294 1.00 98.12 83 ALA A O 1
ATOM 641 N N . LEU A 1 84 ? -19.912 9.419 2.005 1.00 98.12 84 LEU A N 1
ATOM 642 C CA . LEU A 1 84 ? -19.153 10.668 1.842 1.00 98.12 84 LEU A CA 1
ATOM 643 C C . LEU A 1 84 ? -18.290 10.690 0.571 1.00 98.12 84 LEU A C 1
ATOM 645 O O . LEU A 1 84 ? -17.986 11.757 0.046 1.00 98.12 84 LEU A O 1
ATOM 649 N N . SER A 1 85 ? -17.912 9.523 0.056 1.00 97.44 85 SER A N 1
ATOM 650 C CA . SER A 1 85 ? -17.099 9.352 -1.148 1.00 97.44 85 SER A CA 1
ATOM 651 C C . SER A 1 85 ? -17.938 9.111 -2.408 1.00 97.44 85 SER A C 1
ATOM 653 O O . SER A 1 85 ? -17.452 8.493 -3.351 1.00 97.44 85 SER A O 1
ATOM 655 N N . GLY A 1 86 ? -19.191 9.574 -2.453 1.00 97.44 86 GLY A N 1
ATOM 656 C CA . GLY A 1 86 ? -20.047 9.442 -3.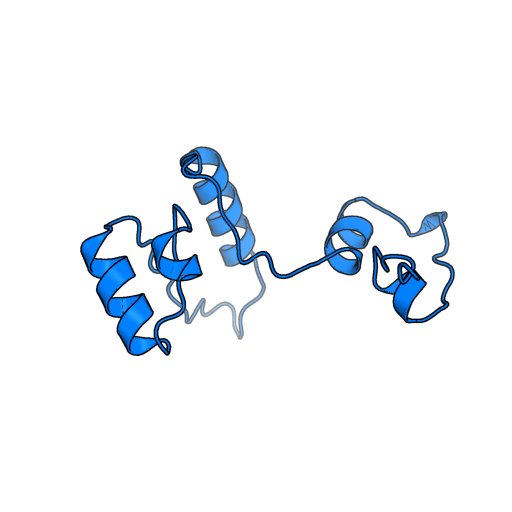638 1.00 97.44 86 GLY A CA 1
ATOM 657 C C . GLY A 1 86 ? -20.669 8.054 -3.808 1.00 97.44 86 GLY A C 1
ATOM 658 O O . GLY A 1 86 ? -20.900 7.623 -4.932 1.00 97.44 86 GLY A O 1
ATOM 659 N N . HIS A 1 87 ? -20.938 7.358 -2.702 1.00 97.50 87 HIS A N 1
ATOM 660 C CA . HIS A 1 87 ? -21.541 6.020 -2.668 1.00 97.50 87 HIS A 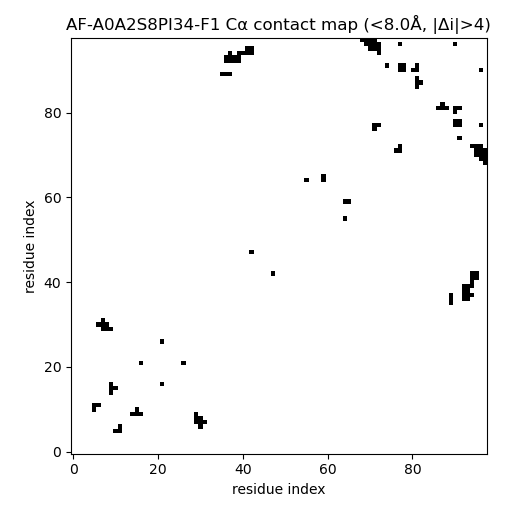CA 1
ATOM 661 C C . HIS A 1 87 ? -20.733 4.964 -3.442 1.00 97.50 87 HIS A C 1
ATOM 663 O O . HIS A 1 87 ? -21.288 4.077 -4.089 1.00 97.50 87 HIS A O 1
ATOM 669 N N . GLN A 1 88 ? -19.402 5.049 -3.380 1.00 97.50 88 GLN A N 1
ATOM 670 C CA . GLN A 1 88 ? -18.513 4.078 -4.019 1.00 97.50 88 GLN A CA 1
ATOM 671 C C . GLN A 1 88 ? -18.605 2.722 -3.297 1.00 97.50 88 GLN A C 1
ATOM 673 O O . GLN A 1 88 ? -18.100 2.569 -2.182 1.00 97.50 88 GLN A O 1
ATOM 678 N N . GLY A 1 89 ? -19.275 1.748 -3.926 1.00 96.69 89 GLY A N 1
ATOM 679 C CA . GLY A 1 89 ? -19.589 0.439 -3.330 1.00 96.69 89 GLY A CA 1
ATOM 680 C C . GLY A 1 89 ? -18.358 -0.380 -2.937 1.00 96.69 89 GLY A C 1
ATOM 681 O O . GLY A 1 89 ? -18.332 -0.981 -1.866 1.00 96.69 89 GLY A O 1
ATOM 682 N N . PHE A 1 90 ? -17.282 -0.285 -3.718 1.00 97.75 90 PHE A N 1
ATOM 683 C CA . PHE A 1 90 ? -16.036 -1.006 -3.460 1.00 97.75 90 PHE A CA 1
ATOM 684 C C . PHE A 1 90 ? -15.377 -0.650 -2.114 1.00 97.75 90 PHE A C 1
ATOM 686 O O . PHE A 1 90 ? -14.622 -1.451 -1.574 1.00 97.75 90 PHE A O 1
ATOM 693 N N . ILE A 1 91 ? -15.684 0.522 -1.538 1.00 98.00 91 ILE A N 1
ATOM 694 C CA . ILE A 1 91 ? -15.228 0.910 -0.191 1.00 98.00 91 ILE A CA 1
ATOM 695 C C . ILE A 1 91 ? -15.862 0.010 0.873 1.00 98.00 91 ILE A C 1
ATOM 697 O O . ILE A 1 91 ? -15.230 -0.281 1.881 1.00 98.00 91 ILE A O 1
ATOM 701 N N . GLN A 1 92 ? -17.107 -0.425 0.671 1.00 97.00 92 GLN A N 1
ATOM 702 C CA . GLN A 1 92 ? -17.803 -1.334 1.584 1.00 97.00 92 GLN A CA 1
ATOM 703 C C . GLN A 1 92 ? -17.352 -2.781 1.370 1.00 97.00 92 GLN A C 1
ATOM 705 O O . GLN A 1 92 ? -17.203 -3.517 2.345 1.00 97.00 92 GLN A O 1
ATOM 710 N N . GLU A 1 93 ? -17.086 -3.161 0.119 1.00 97.44 93 GLU A N 1
ATOM 711 C CA . GLU A 1 93 ? -16.625 -4.502 -0.254 1.00 97.44 93 GLU A CA 1
ATOM 712 C C . GLU A 1 93 ? -15.194 -4.788 0.216 1.00 97.44 93 GLU A C 1
ATOM 714 O O . GLU A 1 93 ? -14.933 -5.864 0.744 1.00 97.44 93 GLU A O 1
ATOM 719 N N . ALA A 1 94 ? -14.268 -3.833 0.074 1.00 97.94 94 ALA A N 1
ATOM 720 C CA . ALA A 1 94 ? -12.867 -4.038 0.431 1.00 97.94 94 ALA A CA 1
ATOM 721 C C . ALA A 1 94 ? -12.706 -4.349 1.934 1.00 97.94 94 ALA A C 1
ATOM 723 O O . ALA A 1 94 ? -13.187 -3.574 2.763 1.00 97.94 94 ALA A O 1
ATOM 724 N N . PRO A 1 95 ? -11.998 -5.418 2.338 1.00 97.19 95 PRO A N 1
ATOM 725 C CA . PRO A 1 95 ? -11.850 -5.809 3.751 1.00 97.19 95 PRO A CA 1
ATOM 726 C C . PRO A 1 95 ? -11.114 -4.760 4.612 1.00 97.19 95 PRO A C 1
ATOM 728 O O . PRO A 1 95 ? -11.319 -4.681 5.822 1.00 97.19 95 PRO A O 1
ATOM 731 N N . VAL A 1 96 ? -10.283 -3.912 3.995 1.00 97.81 96 VAL A N 1
ATOM 732 C CA . VAL A 1 96 ? -9.544 -2.812 4.635 1.00 97.81 96 VAL A CA 1
ATOM 733 C C . VAL A 1 96 ? -9.637 -1.554 3.776 1.00 97.81 96 VAL A C 1
ATOM 735 O O . VAL A 1 96 ? -9.450 -1.618 2.564 1.00 97.81 96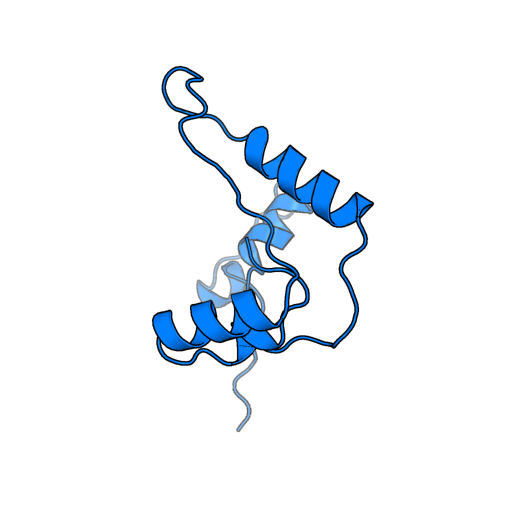 VAL A O 1
ATOM 738 N N . MET A 1 97 ? -9.850 -0.412 4.430 1.00 97.62 97 MET A N 1
ATOM 739 C CA . MET A 1 97 ? -9.665 0.934 3.876 1.00 97.62 97 MET A CA 1
ATOM 740 C C . MET A 1 97 ? -8.540 1.642 4.649 1.00 97.62 97 MET A C 1
ATOM 742 O O . MET A 1 97 ? -8.453 1.475 5.870 1.00 97.62 97 MET A O 1
ATOM 746 N N . LEU A 1 98 ? -7.683 2.396 3.951 1.00 97.06 98 LEU A N 1
ATOM 747 C CA . LEU A 1 98 ? -6.558 3.162 4.514 1.00 97.06 98 LEU A CA 1
A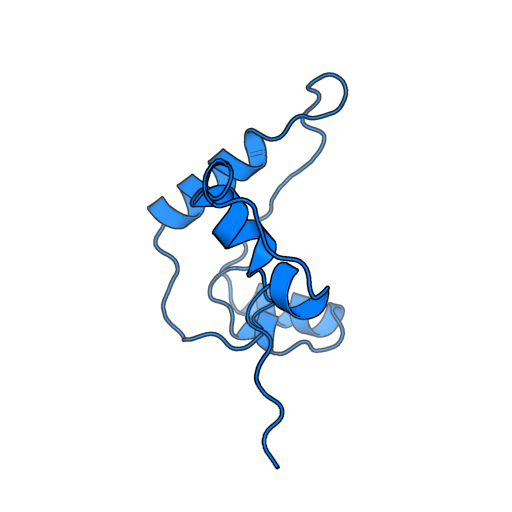TOM 748 C C . LEU A 1 98 ? -6.756 4.674 4.364 1.00 97.06 98 LEU A C 1
ATOM 750 O O . LEU A 1 98 ? -7.441 5.069 3.392 1.00 97.06 98 LEU A O 1
#

Radius of gyration: 17.73 Å; Cα contacts (8 Å, |Δi|>4): 67; chains: 1; bounding box: 40×29×42 Å

Mean predicted aligned error: 4.25 Å

Secondary structure (DSSP, 8-state):
-PPP---SHHH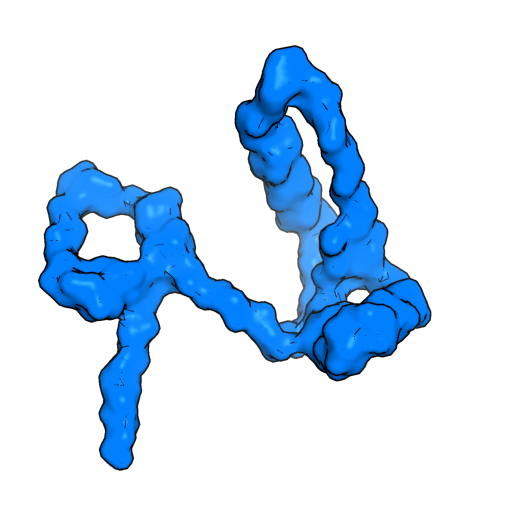HHT----GGG--HHHHHHHT--------SPPPPHHHHHHHHHHHHTS--GGG--------B--HHHHHHHHHHTTS-THHHHSS-B-

pLDDT: mean 94.56, std 8.76, range [40.5, 98.62]

Sequence (98 aa):
MGRDMIRNRFELEGSVPDETHLNGTIQVLTSHESVRGFTPEEVPPAVLETILTSARSAPTSSNLQAYSIIVIRDADRKSRISALSGHQGFIQEAPVML

Solvent-accessible surface area (backbone atoms only — not comparable to full-atom values): 6281 Å² total; per-residue (Å²): 136,82,73,83,78,74,72,32,49,43,66,70,68,73,51,82,80,61,69,94,74,64,44,74,67,55,49,55,65,39,43,64,75,91,82,68,79,60,62,91,64,71,78,52,68,70,59,53,51,51,53,54,50,57,61,68,67,53,90,44,76,92,70,63,64,91,73,85,82,57,83,43,66,56,63,69,62,30,47,55,48,17,58,76,61,75,59,40,64,42,53,59,43,35,55,65,45,108

Nearest PDB structures (foldseek):
  1zch-assembly1_A-2  TM=9.933E-01  e=3.039E-05  Bacillus subtilis
  5hei-assembly3_E  TM=9.991E-01  e=6.036E-05  Priestia megaterium
  1nox-assembly1_A-2  TM=9.685E-01  e=6.222E-04  Thermus thermophilus HB8
  3eof-assembly1_B  TM=9.575E-01  e=9.391E-04  Bacteroides fragilis NCTC 9343
  3e10-assembly1_A  TM=9.041E-01  e=1.006E-03  Clostridium acetobutylicum

Foldseek 3Di:
DDDDDQQFQCSVVVHDDDPVPDDPVNNCVGRDDDDQAADQDADDPVNVVVVVVVVLPDDDDVNPSPDDDDKDQDLVVLCVVCVVVVVRVSSNRDRIDD